Protein AF-A0A849UNK9-F1 (afdb_monomer_lite)

Structure (mmCIF, N/CA/C/O backbone):
data_AF-A0A849UNK9-F1
#
_entry.id   AF-A0A849UNK9-F1
#
loop_
_atom_site.group_PDB
_atom_site.id
_atom_site.type_symbol
_atom_site.label_atom_id
_atom_site.label_alt_id
_atom_site.label_comp_id
_atom_site.label_asym_id
_atom_site.label_entity_id
_atom_site.label_seq_id
_atom_site.pdbx_PDB_ins_code
_atom_site.Cartn_x
_atom_site.Cartn_y
_atom_site.Cartn_z
_atom_site.occupancy
_atom_site.B_iso_or_equiv
_atom_site.auth_seq_id
_atom_site.auth_comp_id
_atom_site.auth_asym_id
_atom_site.auth_atom_id
_atom_site.pdbx_PDB_model_num
ATOM 1 N N . MET A 1 1 ? -19.423 94.101 -29.458 1.00 40.22 1 MET A N 1
ATOM 2 C CA . MET A 1 1 ? -19.344 93.646 -30.866 1.00 40.22 1 MET A CA 1
ATOM 3 C C . MET A 1 1 ? -19.376 92.120 -30.891 1.00 40.22 1 MET A C 1
ATOM 5 O O . MET A 1 1 ? -18.903 91.503 -29.947 1.00 40.22 1 MET A O 1
ATOM 9 N N . LYS A 1 2 ? -20.086 91.555 -31.873 1.00 37.12 2 LYS A N 1
ATOM 10 C CA . LYS A 1 2 ? -20.731 90.227 -31.874 1.00 37.12 2 LYS A CA 1
ATOM 11 C C . LYS A 1 2 ? -19.747 89.042 -31.792 1.00 37.12 2 LYS A C 1
ATOM 13 O O . LYS A 1 2 ? -18.766 89.015 -32.523 1.00 37.12 2 LYS A O 1
ATOM 18 N N . LYS A 1 3 ? -20.065 88.051 -30.944 1.00 37.75 3 LYS A N 1
ATOM 19 C CA . LYS A 1 3 ? -19.482 86.696 -30.947 1.00 37.75 3 LYS A CA 1
ATOM 20 C C . LYS A 1 3 ? -20.253 85.833 -31.953 1.00 37.75 3 LYS A C 1
ATOM 22 O O . LYS A 1 3 ? -21.468 85.718 -31.826 1.00 37.75 3 LYS A O 1
ATOM 27 N N . THR A 1 4 ? -19.551 85.222 -32.903 1.00 44.34 4 THR A N 1
ATOM 28 C CA . THR A 1 4 ? -20.099 84.220 -33.830 1.00 44.34 4 THR A CA 1
ATOM 29 C C . THR A 1 4 ? -19.576 82.849 -33.409 1.00 44.34 4 THR A C 1
ATOM 31 O O . THR A 1 4 ? -18.372 82.610 -33.466 1.00 44.34 4 THR A O 1
ATOM 34 N N . LEU A 1 5 ? -20.473 81.973 -32.947 1.00 42.09 5 LEU A N 1
ATOM 35 C CA . LEU A 1 5 ? -20.210 80.543 -32.770 1.00 42.09 5 LEU A CA 1
ATOM 36 C C . LEU A 1 5 ? -20.413 79.835 -34.116 1.00 42.09 5 LEU A C 1
ATOM 38 O O . LEU A 1 5 ? -21.467 79.981 -34.732 1.00 42.09 5 LEU A O 1
ATOM 42 N N . LEU A 1 6 ? -19.427 79.045 -34.536 1.00 41.59 6 LEU A N 1
ATOM 43 C CA . LEU A 1 6 ? -19.536 78.092 -35.640 1.00 41.59 6 LEU A CA 1
ATOM 44 C C . LEU A 1 6 ? -19.856 76.712 -35.053 1.00 41.59 6 LEU A C 1
ATOM 46 O O . LEU A 1 6 ? -19.038 76.124 -34.351 1.00 41.59 6 LEU A O 1
ATOM 50 N N . LEU A 1 7 ? -21.065 76.223 -35.329 1.00 36.22 7 LEU A N 1
ATOM 51 C CA . LEU A 1 7 ? -21.486 74.841 -35.107 1.00 36.22 7 LEU A CA 1
ATOM 52 C C . LEU A 1 7 ? -21.147 74.051 -36.380 1.00 36.22 7 LEU A C 1
ATOM 54 O O . LEU A 1 7 ? -21.671 74.382 -37.443 1.00 36.22 7 LEU A O 1
ATOM 58 N N . ILE A 1 8 ? -20.309 73.016 -36.294 1.00 43.25 8 ILE A N 1
ATOM 59 C CA . ILE A 1 8 ? -20.169 72.023 -37.369 1.00 43.25 8 ILE A CA 1
ATOM 60 C C . ILE A 1 8 ? -20.516 70.644 -36.809 1.00 43.25 8 ILE A C 1
ATOM 62 O O . ILE A 1 8 ? -19.983 70.191 -35.799 1.00 43.25 8 ILE A O 1
ATOM 66 N N . SER A 1 9 ? -21.495 70.056 -37.488 1.00 39.22 9 SER A N 1
ATOM 67 C CA . SER A 1 9 ? -22.191 68.797 -37.257 1.00 39.22 9 SER A CA 1
ATOM 68 C C . SER A 1 9 ? -21.254 67.582 -37.278 1.00 39.22 9 SER A C 1
ATOM 70 O O . SER A 1 9 ? -20.461 67.406 -38.200 1.00 39.22 9 SER A O 1
ATOM 72 N N . LEU A 1 10 ? -21.395 66.724 -36.264 1.00 42.53 10 LEU A N 1
ATOM 73 C CA . LEU A 1 10 ? -20.877 65.356 -36.244 1.00 42.53 10 LEU A CA 1
ATOM 74 C C . LEU A 1 10 ? -21.869 64.448 -36.986 1.00 42.53 10 LEU A C 1
ATOM 76 O O . LEU A 1 10 ? -23.007 64.287 -36.546 1.00 42.53 10 LEU A O 1
ATOM 80 N N . LEU A 1 11 ? -21.436 63.853 -38.096 1.00 42.34 11 LEU A N 1
ATOM 81 C CA . LEU A 1 11 ? -22.119 62.725 -38.734 1.00 42.34 11 LEU A CA 1
ATOM 82 C C . LEU A 1 11 ? -21.586 61.409 -38.136 1.00 42.34 11 LEU A C 1
ATOM 84 O O . LEU A 1 11 ? -20.373 61.291 -37.947 1.00 42.34 11 LEU A O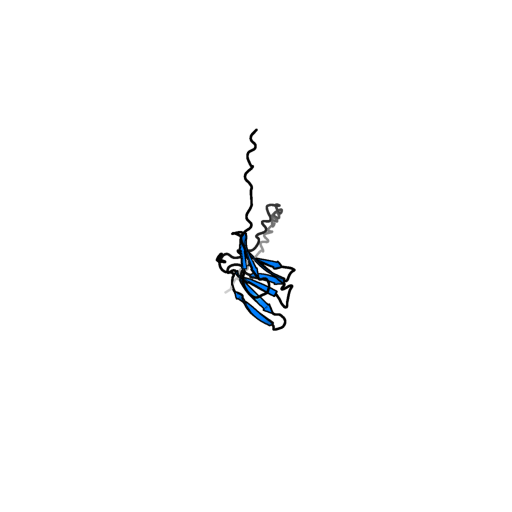 1
ATOM 88 N N . PRO A 1 12 ? -22.436 60.404 -37.861 1.00 45.25 12 PRO A N 1
ATOM 89 C CA . PRO A 1 12 ? -21.973 59.100 -37.406 1.00 45.25 12 PRO A CA 1
ATOM 90 C C . PRO A 1 12 ? -21.496 58.247 -38.590 1.00 45.25 12 PRO A C 1
ATOM 92 O O . PRO A 1 12 ? -22.239 57.999 -39.538 1.00 45.25 12 PRO A O 1
ATOM 95 N N . PHE A 1 13 ? -20.258 57.758 -38.521 1.00 40.75 13 PHE A N 1
ATOM 96 C CA . PHE A 1 13 ? -19.772 56.683 -39.386 1.00 40.75 13 PHE A CA 1
ATOM 97 C C . PHE A 1 13 ? -20.284 55.347 -38.827 1.00 40.75 13 PHE A C 1
ATOM 99 O O . PHE A 1 13 ? -19.795 54.873 -37.804 1.00 40.75 13 PHE A O 1
ATOM 106 N N . THR A 1 14 ? -21.262 54.721 -39.479 1.00 46.03 14 THR A N 1
ATOM 107 C CA . THR A 1 14 ? -21.595 53.312 -39.223 1.00 46.03 14 THR A CA 1
ATOM 108 C C . THR A 1 14 ? -20.728 52.438 -40.121 1.00 46.03 14 THR A C 1
ATOM 110 O O . THR A 1 14 ? -21.037 52.238 -41.294 1.00 46.03 14 THR A O 1
ATOM 113 N N . ALA A 1 15 ? -19.618 51.934 -39.582 1.00 47.62 15 ALA A N 1
ATOM 114 C CA . ALA A 1 15 ? -18.845 50.876 -40.221 1.00 47.62 15 ALA A CA 1
ATOM 115 C C . ALA A 1 15 ? -19.518 49.526 -39.926 1.00 47.62 15 ALA A C 1
ATOM 117 O O . ALA A 1 15 ? -19.422 48.998 -38.821 1.00 47.62 15 ALA A O 1
ATOM 118 N N . THR A 1 16 ? -20.225 48.975 -40.910 1.00 48.53 16 THR A N 1
ATOM 119 C CA . THR A 1 16 ? -20.768 47.614 -40.846 1.00 48.53 16 THR A CA 1
ATOM 120 C C . THR A 1 16 ? -19.613 46.622 -40.980 1.00 48.53 16 THR A C 1
ATOM 122 O O . THR A 1 16 ? -19.120 46.376 -42.080 1.00 48.53 16 THR A O 1
ATOM 125 N N . PHE A 1 17 ? -19.144 46.072 -39.861 1.00 46.25 17 PHE A N 1
ATOM 126 C CA . PHE A 1 17 ? -18.160 44.992 -39.854 1.00 46.25 17 PHE A CA 1
ATOM 127 C C . PHE A 1 17 ? -18.892 43.671 -40.125 1.00 46.25 17 PHE A C 1
ATOM 129 O O . PHE A 1 17 ? -19.602 43.151 -39.268 1.00 46.25 17 PHE A O 1
ATOM 136 N N . ALA A 1 18 ? -18.778 43.150 -41.347 1.00 54.09 18 ALA A N 1
ATOM 137 C CA . ALA A 1 18 ? -19.229 41.801 -41.664 1.00 54.09 18 ALA A CA 1
ATOM 138 C C . ALA A 1 18 ? -18.245 40.804 -41.032 1.00 54.09 18 ALA A C 1
ATOM 140 O O . ALA A 1 18 ? -17.179 40.524 -41.581 1.00 54.09 18 ALA A O 1
ATOM 141 N N . GLU A 1 19 ? -18.586 40.302 -39.848 1.00 52.12 19 GLU A N 1
ATOM 142 C CA . GLU A 1 19 ? -17.803 39.296 -39.139 1.00 52.12 19 GLU A CA 1
ATOM 143 C C . GLU A 1 19 ? -17.875 37.963 -39.895 1.00 52.12 19 GLU A C 1
ATOM 145 O O . GLU A 1 19 ? -18.879 37.248 -39.886 1.00 52.12 19 GLU A O 1
ATOM 150 N N . LYS A 1 20 ? -16.801 37.637 -40.618 1.00 53.38 20 LYS A N 1
ATOM 151 C CA . LYS A 1 20 ? -16.623 36.328 -41.243 1.00 53.38 20 LYS A CA 1
ATOM 152 C C . LYS A 1 20 ? -16.458 35.303 -40.121 1.00 53.38 20 LYS A C 1
ATOM 154 O O . LYS A 1 20 ? -15.371 35.185 -39.562 1.00 53.38 20 LYS A O 1
ATOM 159 N N . LYS A 1 21 ? -17.541 34.586 -39.797 1.00 54.97 21 LYS A N 1
ATOM 160 C CA . LYS A 1 21 ? -17.553 33.492 -38.815 1.00 54.97 21 LYS A CA 1
ATOM 161 C C . LYS A 1 21 ? -16.356 32.562 -39.087 1.00 54.97 21 LYS A C 1
ATOM 163 O O . LYS A 1 21 ? -16.284 32.008 -40.189 1.00 54.97 21 LYS A O 1
ATOM 168 N N . PRO A 1 22 ? -15.401 32.408 -38.152 1.00 55.91 22 PRO A N 1
ATOM 169 C CA . PRO A 1 22 ? -14.318 31.455 -38.329 1.00 55.91 22 PRO A CA 1
ATO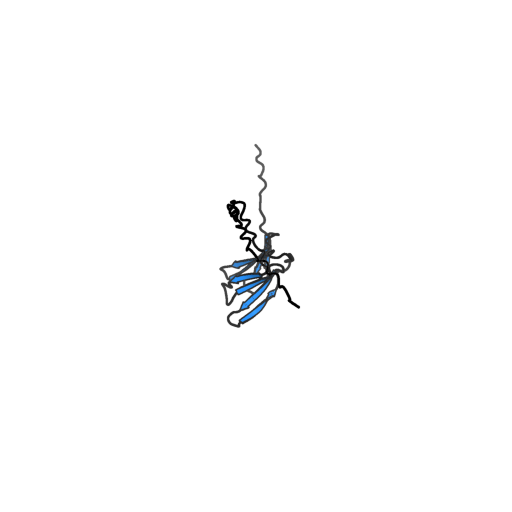M 170 C C . PRO A 1 22 ? -14.922 30.053 -38.416 1.00 55.91 22 PRO A C 1
ATOM 172 O O . PRO A 1 22 ? -15.822 29.705 -37.650 1.00 55.91 22 PRO A O 1
ATOM 175 N N . ALA A 1 23 ? -14.472 29.279 -39.404 1.00 60.94 23 ALA A N 1
ATOM 176 C CA . ALA A 1 23 ? -14.865 27.887 -39.541 1.00 60.94 23 ALA A CA 1
ATOM 177 C C . ALA A 1 23 ? -14.509 27.150 -38.243 1.00 60.94 23 ALA A C 1
ATOM 179 O O . ALA A 1 23 ? -13.373 27.216 -37.774 1.00 60.94 23 ALA A O 1
ATOM 180 N N . GLU A 1 24 ? -15.509 26.507 -37.652 1.00 61.38 24 GLU A N 1
ATOM 181 C CA . GLU A 1 24 ? -15.369 25.708 -36.442 1.00 61.38 24 GLU A CA 1
ATOM 182 C C . GLU A 1 24 ? -14.360 24.578 -36.715 1.00 61.38 24 GLU A C 1
ATOM 184 O O . GLU A 1 24 ? -14.475 23.913 -37.751 1.00 61.38 24 GLU A O 1
ATOM 189 N N . PRO A 1 25 ? -13.334 24.377 -35.867 1.00 59.12 25 PRO A N 1
ATOM 190 C CA . PRO A 1 25 ? -12.376 23.308 -36.087 1.00 59.12 25 PRO A CA 1
ATOM 191 C C . PRO A 1 25 ? -13.100 21.969 -35.943 1.00 59.12 25 PRO A C 1
ATOM 193 O O . PRO A 1 25 ? -13.510 21.582 -34.851 1.00 59.12 25 PRO A O 1
ATOM 196 N N . THR A 1 26 ? -13.256 21.260 -37.059 1.00 60.28 26 THR A N 1
ATOM 197 C CA . THR A 1 26 ? -13.737 19.880 -37.081 1.00 60.28 26 THR A CA 1
ATOM 198 C C . THR A 1 26 ? -12.867 19.054 -36.127 1.00 60.28 26 THR A C 1
ATOM 200 O O . THR A 1 26 ? -11.645 19.040 -36.315 1.00 60.28 26 THR A O 1
ATOM 203 N N . PRO A 1 27 ? -13.425 18.372 -35.108 1.00 50.62 27 PRO A N 1
ATOM 204 C CA . PRO A 1 27 ? -12.623 17.539 -34.227 1.00 50.62 27 PRO A CA 1
ATOM 205 C C . PRO A 1 27 ? -12.041 16.379 -35.041 1.00 50.62 27 PRO A C 1
ATOM 207 O O . PRO A 1 27 ? -12.733 15.431 -35.411 1.00 50.62 27 PRO A O 1
ATOM 210 N N . SER A 1 28 ? -10.752 16.483 -35.360 1.00 58.75 28 SER A N 1
ATOM 211 C CA . SER A 1 28 ? -9.962 15.375 -35.883 1.00 58.75 28 SER A CA 1
ATOM 212 C C . SER A 1 28 ? -9.846 14.326 -34.784 1.00 58.75 28 SER A C 1
ATOM 214 O O . SER A 1 28 ? -9.413 14.642 -33.677 1.00 58.75 28 SER A O 1
ATOM 216 N N . PHE A 1 29 ? -10.203 13.079 -35.089 1.00 56.09 29 PHE A N 1
ATOM 217 C CA . PHE A 1 29 ? -10.030 11.896 -34.234 1.00 56.09 29 PHE A CA 1
ATOM 218 C C . PHE A 1 29 ? -8.540 11.517 -34.079 1.00 56.09 29 PHE A C 1
ATOM 220 O O . PHE A 1 29 ? -8.129 10.377 -34.282 1.00 56.09 29 PHE A O 1
ATOM 227 N N . SER A 1 30 ? -7.696 12.484 -33.736 1.00 56.22 30 SER A N 1
ATOM 228 C CA . SER A 1 30 ? -6.272 12.276 -33.517 1.00 56.22 30 SER A CA 1
ATOM 229 C C . SER A 1 30 ? -6.031 12.112 -32.024 1.00 56.22 30 SER A C 1
ATOM 231 O O . SER A 1 30 ? -5.962 13.088 -31.290 1.00 56.22 30 SER A O 1
ATOM 233 N N . GLN A 1 31 ? -5.926 10.847 -31.613 1.00 56.66 31 GLN A N 1
ATOM 234 C CA . GLN A 1 31 ? -5.309 10.381 -30.369 1.00 56.66 31 GLN A CA 1
ATOM 235 C C . GLN A 1 31 ? -5.783 11.082 -29.089 1.00 56.66 31 GLN A C 1
ATOM 237 O O . GLN A 1 31 ? -5.152 12.003 -28.578 1.00 56.66 31 GLN A O 1
ATOM 242 N N . ILE A 1 32 ? -6.826 10.524 -28.473 1.00 58.06 32 ILE A N 1
ATOM 243 C CA . ILE A 1 32 ? -7.003 10.654 -27.025 1.00 58.06 32 ILE A CA 1
ATOM 244 C C . ILE A 1 32 ? -5.831 9.897 -26.380 1.00 58.06 32 ILE A C 1
ATOM 246 O O . ILE A 1 32 ? -5.905 8.691 -26.150 1.00 58.06 32 ILE A O 1
ATOM 250 N N . GLN A 1 33 ? -4.708 10.576 -26.138 1.00 58.75 33 GLN A N 1
ATOM 251 C CA . GLN A 1 33 ? -3.738 10.100 -25.160 1.00 58.75 33 GLN A CA 1
ATOM 252 C C . GLN A 1 33 ? -4.420 10.218 -23.801 1.00 58.75 33 GLN A C 1
ATOM 254 O O . GLN A 1 33 ? -4.582 11.315 -23.270 1.00 58.75 33 GLN A O 1
ATOM 259 N N . ILE A 1 34 ? -4.860 9.087 -23.250 1.00 56.34 34 ILE A N 1
ATOM 260 C CA . ILE A 1 34 ? -5.226 9.018 -21.839 1.00 56.34 34 ILE A CA 1
ATOM 261 C C . ILE A 1 34 ? -3.915 9.223 -21.079 1.00 56.34 34 ILE A C 1
ATOM 263 O O . ILE A 1 34 ? -3.128 8.292 -20.916 1.00 56.34 34 ILE A O 1
ATOM 267 N N . ILE A 1 35 ? -3.637 10.465 -20.687 1.00 56.66 35 ILE A N 1
ATOM 268 C CA . ILE A 1 35 ? -2.567 10.771 -19.744 1.00 56.66 35 ILE A CA 1
ATOM 269 C C . ILE A 1 35 ? -3.044 10.183 -18.420 1.00 56.66 35 ILE A C 1
ATOM 271 O O . ILE A 1 35 ? -3.906 10.746 -17.748 1.00 56.66 35 ILE A O 1
ATOM 275 N N . GLN A 1 36 ? -2.564 8.988 -18.093 1.00 57.59 36 GLN A N 1
ATOM 276 C CA . GLN A 1 36 ? -2.824 8.389 -16.797 1.00 57.59 36 GLN A CA 1
ATOM 277 C C . GLN A 1 36 ? -2.016 9.203 -15.784 1.00 57.59 36 GLN A C 1
ATOM 279 O O . GLN A 1 36 ? -0.801 9.048 -15.689 1.00 57.59 36 GLN A O 1
ATOM 284 N N . GLU A 1 37 ? -2.669 10.148 -15.106 1.00 69.56 37 GLU A N 1
ATOM 285 C CA . GLU A 1 37 ? -2.013 10.960 -14.084 1.00 69.56 37 GLU A CA 1
ATOM 286 C C . GLU A 1 37 ? -1.429 10.042 -13.005 1.00 69.56 37 GLU A C 1
ATOM 288 O O . GLU A 1 37 ? -2.146 9.260 -12.370 1.00 69.56 37 GLU A O 1
ATOM 293 N N . GLU A 1 38 ? -0.114 10.128 -12.806 1.00 80.75 38 GLU A N 1
ATOM 294 C CA . GLU A 1 38 ? 0.585 9.426 -11.735 1.00 80.75 38 GLU A CA 1
ATOM 295 C C . GLU A 1 38 ? 0.139 10.022 -10.391 1.00 80.75 38 GLU A C 1
ATOM 297 O O . GLU A 1 38 ? 0.626 11.060 -9.933 1.00 80.75 38 GLU A O 1
ATOM 302 N N . LYS A 1 39 ? -0.860 9.386 -9.773 1.00 86.75 39 LYS A N 1
ATOM 303 C CA . LYS A 1 39 ? -1.414 9.815 -8.486 1.00 86.75 39 LYS A CA 1
ATOM 304 C C . LYS A 1 39 ? -0.379 9.611 -7.393 1.00 86.75 39 LYS A C 1
ATOM 306 O O . LYS A 1 39 ? 0.072 8.492 -7.204 1.00 86.75 39 LYS A O 1
ATOM 311 N N . GLN A 1 40 ? -0.084 10.663 -6.627 1.00 91.12 40 GLN A N 1
ATOM 312 C CA . GLN A 1 40 ? 0.782 10.576 -5.444 1.00 91.12 40 GLN A CA 1
ATOM 313 C C . GLN A 1 40 ? 0.214 9.603 -4.406 1.00 91.12 40 GLN A C 1
ATOM 315 O O . GLN A 1 40 ? 0.960 8.826 -3.822 1.00 91.12 40 GLN A O 1
ATOM 320 N N . PHE A 1 41 ? -1.101 9.632 -4.204 1.00 94.00 41 PHE A N 1
ATOM 321 C CA . PHE A 1 41 ? -1.769 8.873 -3.159 1.00 94.00 41 PHE A CA 1
ATOM 322 C C . PHE A 1 41 ? -2.795 7.909 -3.740 1.00 94.00 41 PHE A C 1
ATOM 324 O O . PHE A 1 41 ? -3.526 8.246 -4.676 1.00 94.00 41 PHE A O 1
ATOM 331 N N . GLN A 1 42 ? -2.857 6.719 -3.154 1.00 94.56 42 GLN A N 1
ATOM 332 C CA . GLN A 1 42 ? -3.866 5.708 -3.454 1.00 94.56 42 GLN A CA 1
ATOM 333 C C . GLN A 1 42 ? -4.421 5.134 -2.154 1.00 94.56 42 GLN A C 1
ATOM 335 O O . GLN A 1 42 ? -3.775 5.188 -1.108 1.00 94.56 42 GLN A O 1
ATOM 340 N N . SER A 1 43 ? -5.621 4.573 -2.225 1.00 93.38 43 SER A N 1
ATOM 341 C CA . SER A 1 43 ? -6.248 3.891 -1.102 1.00 93.38 43 SER A CA 1
ATOM 342 C C . SER A 1 43 ? -6.890 2.584 -1.541 1.00 93.38 43 SER A C 1
ATOM 344 O O . SER A 1 43 ? -7.246 2.413 -2.709 1.00 93.38 43 SER A O 1
ATOM 346 N N . CYS A 1 44 ? -7.034 1.653 -0.602 1.00 90.88 44 CYS A N 1
ATOM 347 C CA . CYS A 1 44 ? -7.773 0.419 -0.821 1.00 90.88 44 CYS A CA 1
ATOM 348 C C . CYS A 1 44 ? -8.508 -0.023 0.450 1.00 90.88 44 CYS A C 1
ATOM 350 O O . CYS A 1 44 ? -8.140 0.346 1.564 1.00 90.88 44 CYS A O 1
ATOM 352 N N . GLU A 1 45 ? -9.578 -0.796 0.285 1.00 89.31 45 GLU A N 1
ATOM 353 C CA . GLU A 1 45 ? -10.418 -1.246 1.396 1.00 89.31 45 GLU A CA 1
ATOM 354 C C . GLU A 1 45 ? -9.681 -2.235 2.311 1.00 89.31 45 GLU A C 1
ATOM 356 O O . GLU A 1 45 ? -8.966 -3.128 1.841 1.00 89.31 45 GLU A O 1
ATOM 361 N N . ASN A 1 46 ? -9.905 -2.122 3.624 1.00 89.31 46 ASN A N 1
ATOM 362 C CA . ASN A 1 46 ? -9.480 -3.130 4.587 1.00 89.31 46 ASN A CA 1
ATOM 363 C C . ASN A 1 46 ? -10.538 -4.236 4.723 1.00 89.31 46 ASN A C 1
ATOM 365 O O . ASN A 1 46 ? -11.279 -4.284 5.695 1.00 89.31 46 ASN A O 1
ATOM 369 N N . VAL A 1 47 ? -10.576 -5.168 3.767 1.00 85.44 47 VAL A N 1
ATOM 370 C CA . VAL A 1 47 ? -11.587 -6.251 3.711 1.00 85.44 47 VAL A CA 1
ATOM 371 C C . VAL A 1 47 ? -11.666 -7.088 5.001 1.00 85.44 47 VAL A C 1
ATOM 373 O O . VAL A 1 47 ? -12.710 -7.649 5.316 1.00 85.44 47 VAL A O 1
ATOM 376 N N . GLY A 1 48 ? -10.564 -7.196 5.751 1.00 79.31 48 GLY A N 1
ATOM 377 C CA . GLY A 1 48 ? -10.485 -7.998 6.975 1.00 79.31 48 GLY A CA 1
ATOM 378 C C . GLY A 1 48 ? -10.731 -7.233 8.279 1.00 79.31 48 GLY A C 1
ATOM 379 O O . GLY A 1 48 ? -10.552 -7.823 9.344 1.00 79.31 48 GLY A O 1
ATOM 380 N N . GLY A 1 49 ? -11.071 -5.941 8.239 1.00 83.75 49 GLY A N 1
ATOM 381 C CA . GLY A 1 49 ? -11.192 -5.119 9.444 1.00 83.75 49 GLY A CA 1
ATOM 382 C C . GLY A 1 49 ? -11.906 -3.787 9.221 1.00 83.75 49 GLY A C 1
ATOM 383 O O . GLY A 1 49 ? -12.608 -3.600 8.236 1.00 83.75 49 GLY A O 1
ATOM 384 N N . SER A 1 50 ? -11.748 -2.857 10.163 1.00 86.62 50 SER A N 1
ATOM 385 C CA . SER A 1 50 ? -12.277 -1.499 10.030 1.00 86.62 50 SER A CA 1
ATOM 386 C C . SER A 1 50 ? -11.390 -0.629 9.135 1.00 86.62 50 SER A C 1
ATOM 388 O O . SER A 1 50 ? -10.168 -0.799 9.067 1.00 86.62 50 SER A O 1
ATOM 390 N N . GLY A 1 51 ? -12.032 0.329 8.467 1.00 91.50 51 GLY A N 1
ATOM 391 C CA . GLY A 1 51 ? -11.393 1.392 7.705 1.00 91.50 51 GLY A CA 1
ATOM 392 C C . GLY A 1 51 ? -10.690 0.966 6.419 1.00 91.50 51 GLY A C 1
ATOM 393 O O . GLY A 1 51 ? -11.197 0.138 5.664 1.00 91.50 51 GLY A O 1
ATOM 394 N N . PHE A 1 52 ? -9.575 1.622 6.097 1.00 93.25 52 PHE A N 1
ATOM 395 C CA . PHE A 1 52 ? -8.946 1.494 4.783 1.00 93.25 52 PHE A CA 1
ATOM 396 C C . PHE A 1 52 ? -7.448 1.800 4.814 1.00 93.25 52 PHE A C 1
ATOM 398 O O . PHE A 1 52 ? -6.948 2.515 5.686 1.00 93.25 52 PHE A O 1
ATOM 405 N N . PHE A 1 53 ? -6.729 1.247 3.844 1.00 93.69 53 PHE A N 1
ATOM 406 C CA . PHE A 1 53 ? -5.309 1.500 3.657 1.00 93.69 53 PHE A CA 1
ATOM 407 C C . PHE A 1 53 ? -5.103 2.717 2.762 1.00 93.69 53 PHE A C 1
ATOM 409 O O . PHE A 1 53 ? -5.831 2.915 1.790 1.00 93.69 53 PHE A O 1
ATOM 416 N N . TRP A 1 54 ? -4.088 3.509 3.080 1.00 95.25 54 TRP A N 1
ATOM 417 C CA . TRP A 1 54 ? -3.631 4.655 2.303 1.00 95.25 54 TRP A CA 1
ATOM 418 C C . TRP A 1 54 ? -2.146 4.496 2.031 1.00 95.25 54 TRP A C 1
ATOM 420 O O . TRP A 1 54 ? -1.397 4.128 2.934 1.00 95.25 54 TRP A O 1
ATOM 430 N N . ILE A 1 55 ? -1.713 4.806 0.816 1.00 95.19 55 ILE A N 1
ATOM 431 C CA . ILE A 1 55 ? -0.309 4.752 0.430 1.00 95.19 55 ILE A CA 1
ATOM 432 C C . ILE A 1 55 ? 0.171 6.051 -0.212 1.00 95.19 55 ILE A C 1
ATOM 434 O O . ILE A 1 55 ? -0.549 6.666 -1.001 1.00 95.19 55 ILE A O 1
ATOM 438 N N . ASP A 1 56 ? 1.414 6.423 0.084 1.00 95.75 56 ASP A N 1
ATOM 439 C CA . ASP A 1 56 ? 2.220 7.295 -0.763 1.00 95.75 56 ASP A CA 1
ATOM 440 C C . ASP A 1 56 ? 2.942 6.449 -1.827 1.00 95.75 56 ASP A C 1
ATOM 442 O O . ASP A 1 56 ? 3.831 5.647 -1.541 1.00 95.75 56 ASP A O 1
ATOM 446 N N . THR A 1 57 ? 2.542 6.618 -3.084 1.00 94.75 57 THR A N 1
ATOM 447 C CA . THR A 1 57 ? 3.043 5.844 -4.232 1.00 94.75 57 THR A CA 1
ATOM 448 C C . THR A 1 57 ? 4.449 6.237 -4.689 1.00 94.75 57 THR A C 1
ATOM 450 O O . THR A 1 57 ? 4.926 5.674 -5.672 1.00 94.75 57 THR A O 1
ATOM 453 N N . SER A 1 58 ? 5.099 7.188 -4.014 1.00 94.06 58 SER A N 1
ATOM 454 C CA . SER A 1 58 ? 6.498 7.562 -4.235 1.00 94.06 58 SER A CA 1
ATOM 455 C C . SER A 1 58 ? 7.425 7.055 -3.136 1.00 94.06 58 SER A C 1
ATOM 457 O O . SER A 1 58 ? 8.551 6.681 -3.423 1.00 94.06 58 SER A O 1
ATOM 459 N N . SER A 1 59 ? 6.977 6.979 -1.884 1.00 94.19 59 SER A N 1
ATOM 460 C CA . SER A 1 59 ? 7.817 6.464 -0.793 1.00 94.19 59 SER A CA 1
ATOM 461 C C . SER A 1 59 ? 7.482 5.032 -0.384 1.00 94.19 59 SER A C 1
ATOM 463 O O . SER A 1 59 ? 8.228 4.437 0.390 1.00 94.19 59 SER A O 1
ATOM 465 N N . ALA A 1 60 ? 6.384 4.470 -0.905 1.00 95.31 60 ALA A N 1
ATOM 466 C CA . ALA A 1 60 ? 5.795 3.210 -0.449 1.00 95.31 60 ALA A CA 1
ATOM 467 C C . ALA A 1 60 ? 5.361 3.222 1.027 1.00 95.31 60 ALA A C 1
ATOM 469 O O . ALA A 1 60 ? 5.154 2.163 1.624 1.00 95.31 60 ALA A O 1
ATOM 470 N N . ASP A 1 61 ? 5.210 4.405 1.622 1.00 95.62 61 ASP A N 1
ATOM 471 C CA . ASP A 1 61 ? 4.728 4.547 2.988 1.00 95.62 61 ASP A CA 1
ATOM 472 C C . ASP A 1 61 ? 3.239 4.230 3.056 1.00 95.62 61 ASP A C 1
ATOM 474 O O . ASP A 1 61 ? 2.444 4.770 2.283 1.00 95.62 61 ASP A O 1
ATOM 478 N N . VAL A 1 62 ? 2.861 3.356 3.991 1.00 95.25 62 VAL A N 1
ATOM 479 C CA . VAL A 1 62 ? 1.471 2.929 4.157 1.00 95.25 62 VAL A CA 1
ATOM 480 C C . VAL A 1 62 ? 0.939 3.282 5.535 1.00 95.25 62 VAL A C 1
ATOM 482 O O . VAL A 1 62 ? 1.593 3.087 6.563 1.00 95.25 62 VAL A O 1
ATOM 485 N N . TRP A 1 63 ? -0.307 3.738 5.550 1.00 95.12 63 TRP A N 1
ATOM 486 C CA . TRP A 1 63 ? -1.092 3.972 6.748 1.00 95.12 63 TRP A CA 1
ATOM 487 C C . TRP A 1 63 ? -2.391 3.171 6.705 1.00 95.12 63 TRP A C 1
ATOM 489 O O . TRP A 1 63 ? -2.967 2.935 5.644 1.00 95.12 63 TRP A O 1
ATOM 499 N N . LEU A 1 64 ? -2.867 2.780 7.881 1.00 93.94 64 LEU A N 1
ATOM 500 C CA . LEU A 1 64 ? -4.231 2.318 8.103 1.00 93.94 64 LEU A CA 1
ATOM 501 C C . LEU A 1 64 ? -5.008 3.453 8.766 1.00 93.94 64 LEU A C 1
ATOM 503 O O . LEU A 1 64 ? -4.606 3.918 9.833 1.00 93.94 64 LEU A O 1
ATOM 507 N N . PHE A 1 65 ? -6.114 3.872 8.161 1.00 95.31 65 PHE A N 1
ATOM 508 C CA . PHE A 1 65 ? -7.124 4.653 8.863 1.00 95.31 65 PHE A CA 1
ATOM 509 C C . PHE A 1 65 ? -8.119 3.694 9.501 1.00 95.31 65 PHE A C 1
ATOM 511 O O . PHE A 1 65 ? -8.733 2.905 8.786 1.00 95.31 65 PHE A O 1
ATOM 518 N N . ASP A 1 66 ? -8.283 3.750 10.819 1.00 92.88 66 ASP A N 1
ATOM 519 C CA . ASP A 1 66 ? -9.315 3.001 11.532 1.00 92.88 66 ASP A CA 1
ATOM 520 C C . ASP A 1 66 ? -10.561 3.875 11.692 1.00 92.88 66 ASP A C 1
ATOM 522 O O . ASP A 1 66 ? -10.550 4.865 12.419 1.00 92.88 66 ASP A O 1
ATOM 526 N N . THR A 1 67 ? -11.657 3.500 11.035 1.00 93.06 67 THR A N 1
ATOM 527 C CA . THR A 1 67 ? -12.923 4.247 11.088 1.00 93.06 67 THR A CA 1
ATOM 528 C C . THR A 1 67 ? -13.658 4.110 12.416 1.00 93.06 67 THR A C 1
ATOM 530 O O . THR A 1 67 ? -14.537 4.915 12.691 1.00 93.06 67 THR A O 1
ATOM 533 N N . ALA A 1 68 ? -13.353 3.093 13.228 1.00 91.25 68 ALA A N 1
ATOM 534 C CA . ALA A 1 68 ? -13.999 2.921 14.528 1.00 91.25 68 ALA A CA 1
ATOM 535 C C . ALA A 1 68 ? -13.448 3.901 15.570 1.00 91.25 68 ALA A C 1
ATOM 537 O O . ALA A 1 68 ? -14.175 4.339 16.458 1.00 91.25 68 ALA A O 1
ATOM 538 N N . THR A 1 69 ? -12.160 4.229 15.463 1.00 94.25 69 THR A N 1
ATOM 539 C CA . THR A 1 69 ? -11.461 5.136 16.384 1.00 94.25 69 THR A CA 1
ATOM 540 C C . THR A 1 69 ? -11.120 6.487 15.756 1.00 94.25 69 THR A C 1
ATOM 542 O O . THR A 1 69 ? -10.667 7.380 16.464 1.00 94.25 69 THR A O 1
ATOM 545 N N . GLU A 1 70 ? -11.331 6.638 14.446 1.00 95.44 70 GLU A N 1
ATOM 546 C CA . GLU A 1 70 ? -10.947 7.797 13.629 1.00 95.44 70 GLU A CA 1
ATOM 547 C C . GLU A 1 70 ? -9.452 8.145 13.730 1.00 95.44 70 GLU A C 1
ATOM 549 O O . GLU A 1 70 ? -9.051 9.310 13.715 1.00 95.44 70 GLU A O 1
ATOM 554 N N . THR A 1 71 ? -8.596 7.123 13.823 1.00 96.50 71 THR A N 1
ATOM 555 C CA . THR A 1 71 ? -7.147 7.304 13.985 1.00 96.50 71 THR A CA 1
ATOM 556 C C . THR A 1 71 ? -6.337 6.764 12.812 1.00 96.50 71 THR A C 1
ATOM 558 O O . THR A 1 71 ? -6.702 5.789 12.154 1.00 96.50 71 THR A O 1
ATOM 561 N N . TRP A 1 72 ? -5.189 7.401 12.568 1.00 96.06 72 TRP A N 1
ATOM 562 C CA . TRP A 1 72 ? -4.184 6.937 11.617 1.00 96.06 72 TRP A CA 1
ATOM 563 C C . TRP A 1 72 ? -3.122 6.099 12.321 1.00 96.06 72 TRP A C 1
ATOM 565 O O . TRP A 1 72 ? -2.501 6.543 13.287 1.00 96.06 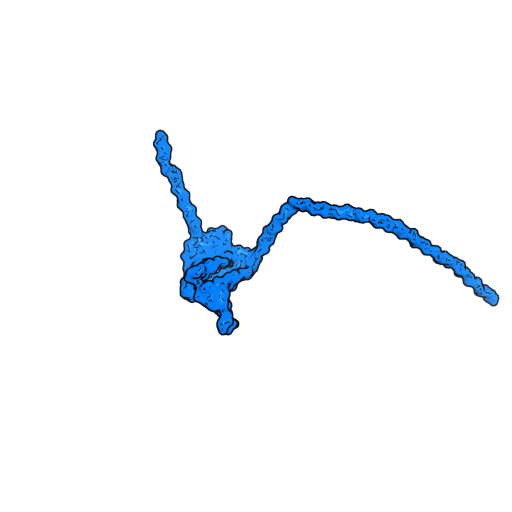72 TRP A O 1
ATOM 575 N N . LYS A 1 73 ? -2.843 4.916 11.778 1.00 93.81 73 LYS A N 1
ATOM 576 C CA . LYS A 1 73 ? -1.736 4.057 12.193 1.00 93.81 73 LYS A CA 1
ATOM 577 C C . LYS A 1 73 ? -0.732 3.925 11.058 1.00 93.81 73 LYS A C 1
ATOM 579 O O . LYS A 1 73 ? -1.052 3.383 10.004 1.00 93.81 73 LYS A O 1
ATOM 584 N N . PHE A 1 74 ? 0.497 4.377 11.289 1.00 94.69 74 PHE A N 1
ATOM 585 C CA . PHE A 1 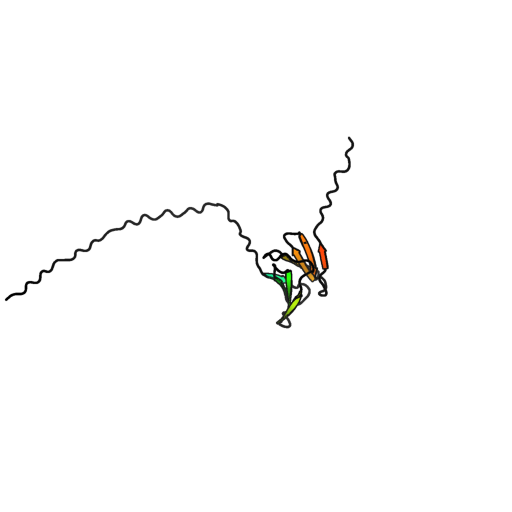74 ? 1.585 4.176 10.337 1.00 94.69 74 PHE A CA 1
ATOM 586 C C . PHE A 1 74 ? 2.052 2.715 10.349 1.00 94.69 74 PHE A C 1
ATOM 588 O O . PHE A 1 74 ? 2.337 2.161 11.413 1.00 94.69 74 PHE A O 1
ATOM 595 N N . LEU A 1 75 ? 2.113 2.093 9.171 1.00 92.75 75 LEU A N 1
ATOM 596 C CA . LEU A 1 75 ? 2.560 0.709 8.977 1.00 92.75 75 LEU A CA 1
ATOM 597 C C . LEU A 1 75 ? 3.997 0.628 8.435 1.00 92.75 75 LEU A C 1
ATOM 599 O O . LEU A 1 75 ? 4.559 -0.463 8.326 1.00 92.75 75 LEU A O 1
ATOM 603 N N . GLY A 1 76 ? 4.608 1.775 8.128 1.00 93.56 76 GLY A N 1
ATOM 604 C CA . GLY A 1 76 ? 5.930 1.846 7.520 1.00 93.56 76 GLY A CA 1
ATOM 605 C C . GLY A 1 76 ? 5.899 1.654 6.008 1.00 93.56 76 GLY A C 1
ATOM 606 O O . GLY A 1 76 ? 4.845 1.464 5.400 1.00 93.56 76 GLY A O 1
ATOM 607 N N . SER A 1 77 ? 7.093 1.649 5.432 1.00 94.19 77 SER A N 1
ATOM 608 C CA . SER A 1 77 ? 7.382 1.234 4.063 1.00 94.19 77 SER A CA 1
ATOM 609 C C . SER A 1 77 ? 8.099 -0.126 4.070 1.00 94.19 77 SER A C 1
ATOM 611 O O . SER A 1 77 ? 8.846 -0.441 5.009 1.00 94.19 77 SER A O 1
ATOM 613 N N . PRO A 1 78 ? 7.881 -0.982 3.056 1.00 93.81 78 PRO A N 1
ATOM 614 C CA . PRO A 1 78 ? 8.603 -2.237 2.948 1.00 93.81 78 PRO A CA 1
ATOM 615 C C . PRO A 1 78 ? 10.110 -2.018 2.778 1.00 93.81 78 PRO A C 1
ATOM 617 O O . PRO A 1 78 ? 10.576 -1.109 2.099 1.00 93.81 78 PRO A O 1
ATOM 620 N N . ARG A 1 79 ? 10.930 -2.914 3.332 1.00 91.31 79 ARG A N 1
ATOM 621 C CA . ARG A 1 79 ? 12.379 -2.833 3.115 1.00 91.31 79 ARG A CA 1
ATOM 622 C C . ARG A 1 79 ? 12.708 -3.013 1.628 1.00 91.31 79 ARG A C 1
ATOM 624 O O . ARG A 1 79 ? 12.304 -4.004 1.020 1.00 91.31 79 ARG A O 1
ATOM 631 N N . GLY A 1 80 ? 13.507 -2.090 1.095 1.00 87.62 80 GLY A N 1
ATOM 632 C CA . GLY A 1 80 ? 13.962 -2.105 -0.297 1.00 87.62 80 GLY A CA 1
ATOM 633 C C . GLY A 1 80 ? 13.079 -1.314 -1.263 1.00 87.62 80 GLY A C 1
ATOM 634 O O . GLY A 1 80 ? 13.470 -1.166 -2.413 1.00 87.62 80 GLY A O 1
ATOM 635 N N . SER A 1 81 ? 11.947 -0.757 -0.819 1.00 89.12 81 SER A N 1
ATOM 636 C CA . SER A 1 81 ? 11.168 0.181 -1.629 1.00 89.12 81 SER A CA 1
ATOM 637 C C . SER A 1 81 ? 11.859 1.552 -1.652 1.00 89.12 81 SER A C 1
ATOM 639 O O . SER A 1 81 ? 11.823 2.287 -0.669 1.00 89.12 81 SER A O 1
ATOM 641 N N . ASN A 1 82 ? 12.548 1.886 -2.744 1.00 85.19 82 ASN A N 1
ATOM 642 C CA . ASN A 1 82 ? 13.325 3.128 -2.887 1.00 85.19 82 ASN A CA 1
ATOM 643 C C . ASN A 1 82 ? 13.056 3.894 -4.197 1.00 85.19 82 ASN A C 1
ATOM 645 O O . ASN A 1 82 ? 13.830 4.767 -4.592 1.00 85.19 82 ASN A O 1
ATOM 649 N N . ASP A 1 83 ? 11.965 3.569 -4.883 1.00 85.31 83 ASP A N 1
ATOM 650 C CA . ASP A 1 83 ? 11.537 4.245 -6.101 1.00 85.31 83 ASP A CA 1
ATOM 651 C C . ASP A 1 83 ? 10.739 5.521 -5.798 1.00 85.31 83 ASP A C 1
ATOM 653 O O . ASP A 1 83 ? 9.520 5.487 -5.702 1.00 85.31 83 ASP A O 1
ATOM 657 N N . ASN A 1 84 ? 11.443 6.650 -5.677 1.00 87.06 84 ASN A N 1
ATOM 658 C CA . ASN A 1 84 ? 10.898 7.965 -5.295 1.00 87.06 84 ASN A CA 1
ATOM 659 C C . ASN A 1 84 ? 10.015 8.646 -6.365 1.00 87.06 84 ASN A C 1
ATOM 661 O O . ASN A 1 84 ? 9.801 9.861 -6.321 1.00 87.06 84 ASN A O 1
ATOM 665 N N . ARG A 1 85 ? 9.548 7.910 -7.376 1.00 90.50 85 ARG A N 1
ATOM 666 C CA . ARG A 1 85 ? 8.707 8.449 -8.452 1.00 90.50 85 ARG A CA 1
ATOM 667 C C . ARG A 1 85 ? 7.236 8.328 -8.083 1.00 90.50 85 ARG A C 1
ATOM 669 O O . ARG A 1 85 ? 6.811 7.337 -7.507 1.00 90.50 85 ARG A O 1
ATOM 676 N N . LYS A 1 86 ? 6.435 9.322 -8.460 1.00 91.50 86 LYS A N 1
ATOM 677 C CA . LYS A 1 86 ? 4.979 9.254 -8.277 1.00 91.50 86 LYS A CA 1
ATOM 678 C C . LYS A 1 86 ? 4.420 8.075 -9.070 1.00 91.50 86 LYS A C 1
ATOM 680 O O . LYS A 1 86 ? 4.872 7.811 -10.178 1.00 91.50 86 LYS A O 1
ATOM 685 N N . GLY A 1 87 ? 3.468 7.345 -8.497 1.00 90.56 87 GLY A N 1
ATOM 686 C CA . GLY A 1 87 ? 2.903 6.158 -9.140 1.00 90.56 87 GLY A CA 1
ATOM 687 C C . GLY A 1 87 ? 3.885 4.989 -9.310 1.00 90.56 87 GLY A C 1
ATOM 688 O O . GLY A 1 87 ? 3.581 4.054 -10.055 1.00 90.56 87 GLY A O 1
ATOM 689 N N . ALA A 1 88 ? 5.049 5.003 -8.645 1.00 93.19 88 ALA A N 1
ATOM 690 C CA . ALA A 1 88 ? 5.985 3.878 -8.676 1.00 93.19 88 ALA A CA 1
ATOM 691 C C . ALA A 1 88 ? 5.397 2.625 -8.028 1.00 93.19 88 ALA A C 1
ATOM 693 O O . ALA A 1 88 ? 5.761 1.511 -8.412 1.00 93.19 88 ALA A O 1
ATOM 694 N N . TYR A 1 89 ? 4.473 2.803 -7.084 1.00 94.94 89 TYR A N 1
ATOM 695 C CA . TYR A 1 89 ? 3.823 1.696 -6.407 1.00 94.94 89 TYR A CA 1
ATOM 696 C C . TYR A 1 89 ? 2.313 1.646 -6.617 1.00 94.94 89 TYR A C 1
ATOM 698 O O . TYR A 1 89 ? 1.637 2.672 -6.682 1.00 94.94 89 TYR A O 1
ATOM 706 N N . GLU A 1 90 ? 1.798 0.421 -6.662 1.00 93.38 90 GLU A N 1
ATOM 707 C CA . GLU A 1 90 ? 0.379 0.106 -6.762 1.00 93.38 90 GLU A CA 1
ATOM 708 C C . GLU A 1 90 ? -0.062 -0.755 -5.577 1.00 93.38 90 GLU A C 1
ATOM 710 O O . GLU A 1 90 ? 0.572 -1.762 -5.243 1.00 93.38 90 GLU A O 1
ATOM 715 N N . LEU A 1 91 ? -1.159 -0.343 -4.941 1.00 92.38 91 LEU A N 1
ATOM 716 C CA . LEU A 1 91 ? -1.733 -1.021 -3.786 1.00 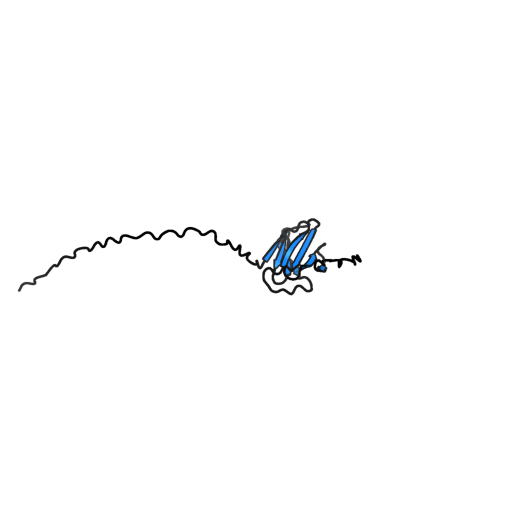92.38 91 LEU A CA 1
ATOM 717 C C . LEU A 1 91 ? -2.873 -1.946 -4.224 1.00 92.38 91 LEU A C 1
ATOM 719 O O . LEU A 1 91 ? -3.843 -1.502 -4.832 1.00 92.38 91 LEU A O 1
ATOM 723 N N . LEU A 1 92 ? -2.782 -3.229 -3.877 1.00 90.81 92 LEU A N 1
ATOM 724 C CA . LEU A 1 92 ? -3.741 -4.257 -4.284 1.00 90.81 92 LEU A CA 1
ATOM 725 C C . LEU A 1 92 ? -4.342 -4.948 -3.060 1.00 90.81 92 LEU A C 1
ATOM 727 O O . LEU A 1 92 ? -3.628 -5.491 -2.220 1.00 90.81 92 LEU A O 1
ATOM 731 N N . THR A 1 93 ? -5.665 -4.980 -2.958 1.00 88.06 93 THR A N 1
ATOM 732 C CA . THR A 1 93 ? -6.358 -5.647 -1.847 1.00 88.06 93 THR A CA 1
ATOM 733 C C . THR A 1 93 ? -6.349 -7.170 -2.002 1.00 88.06 93 THR A C 1
ATOM 735 O O . THR A 1 93 ? -6.555 -7.694 -3.098 1.00 88.06 93 THR A O 1
ATOM 738 N N . ASN A 1 94 ? -6.182 -7.901 -0.894 1.00 80.81 94 ASN A N 1
ATOM 739 C CA . ASN A 1 94 ? -6.393 -9.348 -0.850 1.00 80.81 94 ASN A CA 1
ATOM 740 C C . ASN A 1 94 ? -7.735 -9.676 -0.179 1.00 80.81 94 ASN A C 1
ATOM 742 O O . ASN A 1 94 ? -7.987 -9.274 0.955 1.00 80.81 94 ASN A O 1
ATOM 746 N N . LYS A 1 95 ? -8.577 -10.476 -0.846 1.00 77.62 95 LYS A N 1
ATOM 747 C CA . LYS A 1 95 ? -9.869 -10.932 -0.301 1.00 77.62 95 LYS A CA 1
ATOM 748 C C . LYS A 1 95 ? -9.736 -11.765 0.979 1.00 77.62 95 LYS A C 1
ATOM 750 O O . LYS A 1 95 ? -10.675 -11.811 1.760 1.00 77.62 95 LYS A O 1
ATOM 755 N N . ALA A 1 96 ? -8.590 -12.409 1.203 1.00 77.56 96 ALA A N 1
ATOM 756 C CA . ALA A 1 96 ? -8.308 -13.170 2.421 1.00 77.56 96 ALA A CA 1
ATOM 757 C C . ALA A 1 96 ? -7.855 -12.290 3.609 1.00 77.56 96 ALA A C 1
ATOM 759 O O . ALA A 1 96 ? -7.454 -12.818 4.645 1.00 77.56 96 ALA A O 1
ATOM 760 N N . GLY A 1 97 ? -7.903 -10.962 3.459 1.00 76.12 97 GLY A N 1
ATOM 761 C CA . GLY A 1 97 ? -7.392 -9.996 4.425 1.00 76.12 97 GLY A CA 1
ATOM 762 C C . GLY A 1 97 ? -5.966 -9.545 4.098 1.00 76.12 97 GLY A C 1
ATOM 763 O O . GLY A 1 97 ? -5.140 -10.307 3.589 1.00 76.12 97 GLY A O 1
ATOM 764 N N . GLY A 1 98 ? -5.677 -8.279 4.407 1.00 85.94 98 GLY A N 1
ATOM 765 C CA . GLY A 1 98 ? -4.407 -7.634 4.077 1.00 85.94 98 GLY A CA 1
ATOM 766 C C . GLY A 1 98 ? -4.344 -7.079 2.651 1.00 85.94 98 GLY A C 1
ATOM 767 O O . GLY A 1 98 ? -5.353 -6.970 1.950 1.00 85.94 98 GLY A O 1
ATOM 768 N N . PHE A 1 99 ? -3.137 -6.711 2.228 1.00 91.56 99 PHE A N 1
ATOM 769 C CA . PHE A 1 99 ? -2.892 -6.094 0.927 1.00 91.56 99 PHE A CA 1
ATOM 770 C C . PHE A 1 99 ? -1.500 -6.441 0.385 1.00 91.56 99 PHE A C 1
ATOM 772 O O . PHE A 1 99 ? -0.624 -6.938 1.103 1.00 91.56 99 PHE A O 1
ATOM 779 N N . TYR A 1 100 ? -1.310 -6.171 -0.900 1.00 93.25 100 TYR A N 1
ATOM 780 C CA . TYR A 1 100 ? -0.042 -6.242 -1.602 1.00 93.25 100 TYR A CA 1
ATOM 781 C C . TYR A 1 100 ? 0.364 -4.859 -2.072 1.00 93.25 100 TYR A C 1
ATOM 783 O O . TYR A 1 100 ? -0.476 -4.028 -2.411 1.00 93.25 100 TYR A O 1
ATOM 791 N N . LEU A 1 101 ? 1.669 -4.653 -2.115 1.00 94.75 101 LEU A N 1
ATOM 792 C CA . LEU A 1 101 ? 2.281 -3.483 -2.695 1.00 94.75 101 LEU A CA 1
ATOM 793 C C . LEU A 1 101 ? 3.200 -3.928 -3.823 1.00 94.75 101 LEU A C 1
ATOM 795 O O . LEU A 1 101 ? 4.061 -4.776 -3.596 1.00 94.75 101 LEU A O 1
ATOM 799 N N . LEU A 1 102 ? 3.012 -3.385 -5.019 1.00 94.69 102 LEU A N 1
ATOM 800 C CA . LEU A 1 102 ? 3.783 -3.747 -6.203 1.00 94.69 102 LEU A CA 1
ATOM 801 C C . LEU A 1 102 ? 4.542 -2.530 -6.719 1.00 94.69 102 LEU A C 1
ATOM 803 O O . LEU A 1 102 ? 3.930 -1.499 -6.976 1.00 94.69 102 LEU A O 1
ATOM 807 N N . ASN A 1 103 ? 5.854 -2.652 -6.914 1.00 94.62 103 ASN A N 1
ATOM 808 C CA . ASN A 1 103 ? 6.604 -1.686 -7.706 1.00 94.62 103 ASN A CA 1
ATOM 809 C C . ASN A 1 103 ? 6.294 -1.930 -9.192 1.00 94.62 103 ASN A C 1
ATOM 811 O O . ASN A 1 103 ? 6.624 -2.979 -9.750 1.00 94.62 103 ASN A O 1
ATOM 815 N N . THR A 1 104 ? 5.670 -0.953 -9.844 1.00 91.19 104 THR A N 1
ATOM 816 C CA . THR A 1 104 ? 5.181 -1.061 -11.228 1.00 91.19 104 THR A CA 1
ATOM 817 C C . THR A 1 104 ? 6.304 -1.048 -12.269 1.00 91.19 104 THR A C 1
ATOM 819 O O . THR A 1 104 ? 6.072 -1.352 -13.440 1.00 91.19 104 THR A O 1
ATOM 822 N N . LYS A 1 105 ? 7.535 -0.713 -11.866 1.00 88.62 105 LYS A N 1
ATOM 823 C CA . LYS A 1 105 ? 8.717 -0.631 -12.733 1.00 88.62 105 LYS A CA 1
ATOM 824 C C . LYS A 1 105 ? 9.613 -1.857 -12.607 1.00 88.62 105 LYS A C 1
ATOM 826 O O . LYS A 1 105 ? 10.046 -2.389 -13.625 1.00 88.62 105 LYS A O 1
ATOM 831 N N . THR A 1 106 ? 9.903 -2.296 -11.383 1.00 89.44 106 THR A N 1
ATOM 832 C CA . THR A 1 106 ? 10.767 -3.462 -11.130 1.00 89.44 106 THR A CA 1
ATOM 833 C C . THR A 1 106 ? 9.984 -4.773 -11.124 1.00 89.44 106 THR A C 1
ATOM 835 O O . THR A 1 106 ? 10.564 -5.839 -11.324 1.00 89.44 106 THR A O 1
ATOM 838 N N . GLY A 1 107 ? 8.665 -4.708 -10.917 1.00 90.81 107 GLY A N 1
ATOM 839 C CA . GLY A 1 107 ? 7.810 -5.877 -10.724 1.00 90.81 107 GLY A CA 1
ATOM 840 C C . GLY A 1 107 ? 7.989 -6.539 -9.357 1.00 90.81 107 GLY A C 1
ATOM 841 O O . GLY A 1 107 ? 7.401 -7.592 -9.119 1.00 90.81 107 GLY A O 1
ATOM 842 N N . GLU A 1 108 ? 8.797 -5.960 -8.468 1.00 93.81 108 GLU A N 1
ATOM 843 C CA . GLU A 1 108 ? 8.967 -6.450 -7.104 1.00 93.81 108 GLU A CA 1
ATOM 844 C C . GLU A 1 108 ? 7.713 -6.188 -6.279 1.00 93.81 108 GLU A C 1
ATOM 846 O O . GLU A 1 108 ? 7.144 -5.097 -6.315 1.00 93.81 108 GLU A O 1
ATOM 851 N N . GLY A 1 109 ? 7.296 -7.191 -5.512 1.00 94.88 109 GLY A N 1
ATOM 852 C CA . GLY A 1 109 ? 6.151 -7.089 -4.627 1.00 94.88 109 GLY A CA 1
ATOM 853 C C . GLY A 1 109 ? 6.492 -7.296 -3.156 1.00 94.88 109 GLY A C 1
ATOM 854 O O . GLY A 1 109 ? 7.431 -8.014 -2.782 1.00 94.88 109 GLY A O 1
ATOM 855 N N . TRP A 1 110 ? 5.614 -6.757 -2.317 1.00 95.31 110 TRP A N 1
ATOM 856 C CA . TRP A 1 110 ? 5.549 -6.993 -0.882 1.00 95.31 110 TRP A CA 1
ATOM 857 C C . TRP A 1 110 ? 4.112 -7.293 -0.465 1.00 95.31 110 TRP A C 1
ATOM 859 O O . TRP A 1 110 ? 3.153 -6.866 -1.103 1.00 95.31 110 TRP A O 1
ATOM 869 N N . SER A 1 111 ? 3.956 -8.042 0.619 1.00 93.25 111 SER A N 1
ATOM 870 C CA . SER A 1 111 ? 2.662 -8.387 1.197 1.00 93.25 111 SER A CA 1
ATOM 871 C C . SER A 1 111 ? 2.594 -7.973 2.657 1.00 93.25 111 SER A C 1
ATOM 873 O O . SER A 1 111 ? 3.558 -8.172 3.402 1.00 93.25 111 SER A O 1
ATOM 875 N N . TRP A 1 112 ? 1.423 -7.498 3.064 1.00 91.44 112 TRP A N 1
ATOM 876 C CA . TRP A 1 112 ? 1.055 -7.236 4.446 1.00 91.44 112 TRP A CA 1
ATOM 877 C C . TRP A 1 112 ? -0.151 -8.109 4.805 1.00 91.44 112 TRP A C 1
ATOM 879 O O . TRP A 1 112 ? -1.308 -7.705 4.694 1.00 91.44 112 TRP A O 1
ATOM 889 N N . THR A 1 113 ? 0.121 -9.357 5.183 1.00 79.38 113 THR A N 1
ATOM 890 C CA . THR A 1 113 ? -0.892 -10.354 5.565 1.00 79.38 113 THR A CA 1
ATOM 891 C C . THR A 1 113 ? -0.778 -10.608 7.068 1.00 79.38 113 THR A C 1
ATOM 893 O O . THR A 1 113 ? 0.319 -10.893 7.537 1.00 79.38 113 THR A O 1
ATOM 896 N N . ALA A 1 114 ? -1.880 -10.503 7.819 1.00 71.88 114 ALA A N 1
ATOM 897 C CA . ALA A 1 114 ? -1.933 -10.621 9.290 1.00 71.88 114 ALA A CA 1
ATOM 898 C C . ALA A 1 114 ? -1.339 -9.452 10.113 1.00 71.88 114 ALA A C 1
ATOM 900 O O . ALA A 1 114 ? -0.960 -9.627 11.269 1.00 71.88 114 ALA A O 1
ATOM 901 N N . ALA A 1 115 ? -1.295 -8.246 9.540 1.00 68.38 115 ALA A N 1
ATOM 902 C CA . ALA A 1 115 ? -1.123 -6.978 10.262 1.00 68.38 115 ALA A CA 1
ATOM 903 C C . ALA A 1 115 ? 0.130 -6.795 11.146 1.00 68.38 115 ALA A C 1
ATOM 905 O O . ALA A 1 115 ? 0.141 -5.917 12.011 1.00 68.38 115 ALA A O 1
ATOM 906 N N . THR A 1 116 ? 1.178 -7.594 10.945 1.00 79.19 116 THR A N 1
ATOM 907 C CA . THR A 1 116 ? 2.318 -7.663 11.875 1.00 79.19 116 THR A CA 1
ATOM 908 C C . THR A 1 116 ? 3.649 -7.252 11.259 1.00 79.19 116 THR A C 1
ATOM 910 O O . THR A 1 116 ? 4.474 -6.675 11.965 1.00 79.19 116 THR A O 1
ATOM 913 N N . SER A 1 117 ? 3.877 -7.498 9.966 1.00 88.81 117 SER A N 1
ATOM 914 C CA . SER A 1 117 ? 5.107 -7.079 9.289 1.00 88.81 117 SER A CA 1
ATOM 915 C C . SER A 1 117 ? 5.012 -7.144 7.764 1.00 88.81 117 SER A C 1
ATOM 917 O O . SER A 1 117 ? 4.179 -7.849 7.189 1.00 88.81 117 SER A O 1
ATOM 919 N N . TRP A 1 118 ? 5.918 -6.417 7.107 1.00 93.38 118 TRP A N 1
ATOM 920 C CA . TRP A 1 118 ? 6.149 -6.503 5.670 1.00 93.38 118 TRP A CA 1
ATOM 921 C C . TRP A 1 118 ? 6.878 -7.793 5.302 1.00 93.38 118 TRP A C 1
ATOM 923 O O . TRP A 1 118 ? 7.915 -8.119 5.884 1.00 93.38 118 TRP A O 1
ATOM 933 N N . LYS A 1 119 ? 6.392 -8.480 4.266 1.00 93.19 119 LYS A N 1
ATOM 934 C CA . LYS A 1 119 ? 7.065 -9.639 3.671 1.00 93.19 119 LYS A CA 1
ATOM 935 C C . LYS A 1 119 ? 7.335 -9.400 2.190 1.00 93.19 119 LYS A C 1
ATOM 937 O O . LYS A 1 119 ? 6.411 -9.129 1.431 1.00 93.19 119 LYS A O 1
ATOM 942 N N . THR A 1 120 ? 8.587 -9.545 1.768 1.00 93.75 120 THR A N 1
ATOM 943 C CA . THR A 1 120 ? 8.963 -9.511 0.347 1.00 93.75 120 THR A CA 1
ATOM 944 C C . THR A 1 120 ? 8.460 -10.768 -0.359 1.00 93.75 120 THR A C 1
ATOM 946 O O . THR A 1 120 ? 8.693 -11.882 0.115 1.00 93.75 120 THR A O 1
ATOM 949 N N . ILE A 1 121 ? 7.786 -10.590 -1.496 1.00 92.31 121 ILE A N 1
ATOM 950 C CA . ILE A 1 121 ? 7.352 -11.685 -2.381 1.00 92.31 121 ILE A CA 1
ATOM 951 C C . ILE A 1 121 ? 8.185 -11.758 -3.671 1.00 92.31 121 ILE A C 1
ATOM 953 O O . ILE A 1 121 ? 8.155 -12.779 -4.354 1.00 92.31 121 ILE A O 1
ATOM 957 N N . GLY A 1 122 ? 8.987 -10.725 -3.955 1.00 91.88 122 GLY A N 1
ATOM 958 C CA . GLY A 1 122 ? 9.877 -10.668 -5.115 1.00 91.88 122 GLY A CA 1
ATOM 959 C C . GLY A 1 122 ? 9.132 -10.341 -6.407 1.00 91.88 122 GLY A C 1
ATOM 960 O O . GLY A 1 122 ? 8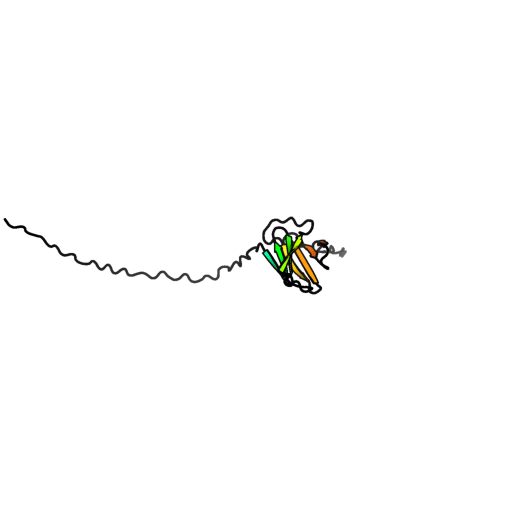.003 -9.859 -6.367 1.00 91.88 122 GLY A O 1
ATOM 961 N N . ALA A 1 123 ? 9.780 -10.586 -7.546 1.00 90.75 123 ALA A N 1
ATOM 962 C CA . ALA A 1 123 ? 9.207 -10.377 -8.873 1.00 90.75 123 ALA A CA 1
ATOM 963 C C . ALA A 1 123 ? 8.880 -11.716 -9.563 1.00 90.75 123 ALA A C 1
ATOM 965 O O . ALA A 1 123 ? 9.551 -12.724 -9.303 1.00 90.75 123 ALA A O 1
ATOM 966 N N . PRO A 1 124 ? 7.887 -11.762 -10.473 1.00 85.94 124 PRO A N 1
ATOM 967 C CA . PRO A 1 124 ? 7.610 -12.956 -11.264 1.00 85.94 124 PRO A CA 1
ATOM 968 C C . PRO A 1 124 ? 8.840 -13.379 -12.081 1.00 85.94 124 PRO A C 1
ATOM 970 O O . PRO A 1 124 ? 9.314 -12.641 -12.942 1.00 85.94 124 PRO A O 1
ATOM 973 N N . SER A 1 125 ? 9.346 -14.593 -11.856 1.00 80.88 125 SER A N 1
ATOM 974 C CA . SER A 1 125 ? 10.414 -15.164 -12.683 1.00 80.88 125 SER A CA 1
ATOM 975 C C . SER A 1 125 ? 9.809 -15.955 -13.843 1.00 80.88 125 SER A C 1
ATOM 977 O O . SER A 1 125 ? 9.080 -16.930 -13.655 1.00 80.88 125 SER A O 1
ATOM 979 N N . ARG A 1 126 ? 10.107 -15.550 -15.081 1.00 69.94 126 ARG A N 1
ATOM 980 C CA . ARG A 1 126 ? 9.709 -16.314 -16.268 1.00 69.94 126 ARG A CA 1
ATOM 981 C C . ARG A 1 126 ? 10.642 -17.531 -16.381 1.00 69.94 126 ARG A C 1
ATOM 983 O O . ARG A 1 126 ? 11.774 -17.389 -16.831 1.00 69.94 126 ARG A O 1
ATOM 990 N N . ARG A 1 127 ? 10.200 -18.738 -15.992 1.00 54.78 127 ARG A N 1
ATOM 991 C CA . ARG A 1 127 ? 10.898 -19.980 -16.389 1.00 54.78 127 ARG A CA 1
ATOM 992 C C . ARG A 1 127 ? 10.647 -20.222 -17.876 1.00 54.78 127 ARG A C 1
ATOM 994 O O . ARG A 1 127 ? 9.721 -20.936 -18.243 1.00 54.78 127 ARG A O 1
ATOM 1001 N N . ILE A 1 128 ? 11.467 -19.633 -18.739 1.00 57.50 128 ILE A N 1
ATOM 1002 C CA . ILE A 1 128 ? 11.609 -20.145 -20.101 1.00 57.50 128 ILE A CA 1
ATOM 1003 C C . ILE A 1 128 ? 12.555 -21.339 -19.973 1.00 57.50 128 ILE A C 1
ATOM 1005 O O . ILE A 1 128 ? 13.754 -21.149 -19.782 1.00 57.50 128 ILE A O 1
ATOM 1009 N N . LYS A 1 129 ? 12.032 -22.574 -20.002 1.00 54.03 129 LYS A N 1
ATOM 1010 C CA . LYS A 1 129 ? 12.897 -23.719 -20.316 1.00 54.03 129 LYS A CA 1
ATOM 1011 C C . LYS A 1 129 ? 13.492 -23.432 -21.703 1.00 54.03 129 LYS A C 1
ATOM 1013 O O . LYS A 1 129 ? 12.705 -23.172 -22.617 1.00 54.03 129 LYS A O 1
ATOM 1018 N N . PRO A 1 130 ? 14.825 -23.445 -21.882 1.00 57.41 130 PRO A N 1
ATOM 1019 C CA . PRO A 1 130 ? 15.401 -23.505 -23.219 1.00 57.41 130 PRO A CA 1
ATOM 1020 C C . PRO A 1 130 ? 14.767 -24.694 -23.958 1.00 57.41 130 PRO A C 1
ATOM 1022 O O . PRO A 1 130 ? 14.494 -25.703 -23.299 1.00 57.41 130 PRO A O 1
ATOM 1025 N N . PRO A 1 131 ? 14.476 -24.595 -25.267 1.00 65.50 131 PRO A N 1
ATOM 1026 C CA . PRO A 1 131 ? 14.042 -25.755 -26.030 1.00 65.50 131 PRO A CA 1
ATOM 1027 C C . PRO A 1 131 ? 15.133 -26.822 -25.913 1.00 65.50 131 PRO A C 1
ATOM 1029 O O . PRO A 1 131 ? 16.237 -26.663 -26.421 1.00 65.50 131 PRO A O 1
ATOM 1032 N N . GLU A 1 132 ? 14.823 -27.852 -25.136 1.00 65.69 132 GLU A N 1
ATOM 1033 C CA . GLU A 1 132 ? 15.648 -29.026 -24.899 1.00 65.69 132 GLU A CA 1
ATOM 1034 C C . GLU A 1 132 ? 15.854 -29.704 -26.257 1.00 65.69 132 GLU A C 1
ATOM 1036 O O . GLU A 1 132 ? 14.876 -30.064 -26.914 1.00 65.69 132 GLU A O 1
ATOM 1041 N N . ASP A 1 133 ? 17.113 -29.740 -26.701 1.00 56.97 133 ASP A N 1
ATOM 1042 C CA . ASP A 1 133 ? 17.672 -30.517 -27.807 1.00 56.97 133 ASP A CA 1
ATOM 1043 C C . ASP A 1 133 ? 16.654 -31.366 -28.594 1.00 56.97 133 ASP A C 1
ATOM 1045 O O . ASP A 1 133 ? 16.475 -32.558 -28.330 1.00 56.97 133 ASP A O 1
ATOM 1049 N N . ARG A 1 134 ? 16.042 -30.794 -29.642 1.00 53.16 134 ARG A N 1
ATOM 1050 C CA . ARG A 1 134 ? 15.632 -31.623 -30.784 1.00 53.16 134 ARG A CA 1
ATOM 1051 C C . ARG A 1 134 ? 16.901 -31.976 -31.545 1.00 53.16 134 ARG A C 1
ATOM 1053 O O . ARG A 1 134 ? 17.341 -31.232 -32.416 1.00 53.16 134 ARG A O 1
ATOM 1060 N N . LYS A 1 135 ? 17.521 -33.086 -31.149 1.00 50.53 135 LYS A N 1
ATOM 1061 C CA . LYS A 1 135 ? 18.369 -33.848 -32.061 1.00 50.53 135 LYS A CA 1
ATOM 1062 C C . LYS A 1 135 ? 17.433 -34.495 -33.075 1.00 50.53 135 LYS A C 1
ATOM 1064 O O . LYS A 1 135 ? 16.773 -35.479 -32.743 1.00 50.53 135 LYS A O 1
ATOM 1069 N N . ASP A 1 136 ? 17.330 -33.864 -34.237 1.00 63.47 136 ASP A N 1
ATOM 1070 C CA . ASP A 1 136 ? 16.940 -34.550 -35.468 1.00 63.47 136 ASP A CA 1
ATOM 1071 C C . ASP A 1 136 ? 18.074 -35.498 -35.905 1.00 63.47 136 ASP A C 1
ATOM 1073 O O . ASP A 1 136 ? 19.260 -35.167 -35.642 1.00 63.47 136 ASP A O 1
#

Foldseek 3Di:
DDDDDDDDDDDDDDDPDPPPPPDDPDDDPPDPPPPPPLAQKDKDDQLPAAAIKMARQQQQWIWGQGPVVRDIDTQGHAPPRHRRDRNQWDWADDNQGWIKIARPVQQWIWTDHPPDHIDTPGHDDDPPDDPPDPPD

Sequence (136 aa):
MKKTLLLISLLPFTATFAEKKPAEPTPSFSQIQIIQEEKQFQSCENVGGSGFFWIDTSSADVWLFDTATETWKFLGSPRGSNDNRKGAYELLTNKAGGFYLLNTKTGEGWSWTAATSWKTIGAPSRRIKPPEDRKD

pLDDT: mean 76.91, std 19.34, range [36.22, 96.5]

Secondary structure (DSSP, 8-state):
--------PPPP--------PPPP---------------SEEEEE-TTSSSEEEEETTT--EEEEETTTTEEEEEE--TT----STT-EEEEE-TTSSEEEEETTT--EEEE-SSS--EEEE--------------

Radius of gyration: 33.53 Å; chains: 1; bounding box: 41×128×58 Å